Protein AF-A0AAD7ZMG8-F1 (afdb_monomer_lite)

Foldseek 3Di:
DVVVVCVVCVVVVVVVVVPDDPCVPPPPDDDPVCNVVNPPPCPPPDDDD

pLDDT: mean 78.82, std 12.82, range [58.56, 96.75]

Structure (mmCIF, N/CA/C/O backbone):
data_AF-A0AAD7ZMG8-F1
#
_entry.id   AF-A0AAD7ZMG8-F1
#
loop_
_atom_site.group_PDB
_atom_site.id
_atom_site.type_symbol
_atom_site.label_atom_id
_atom_site.label_alt_id
_atom_site.label_comp_id
_atom_site.label_asym_id
_atom_s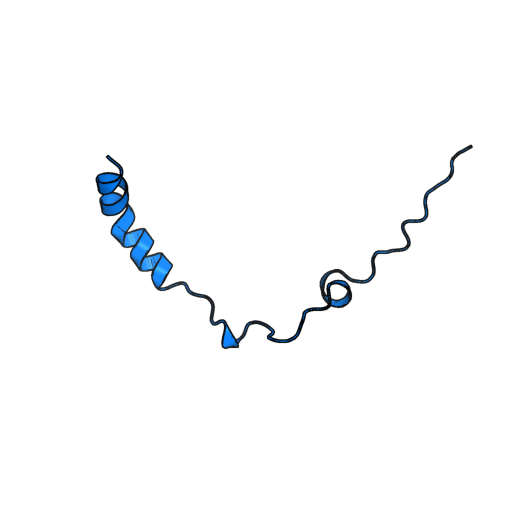ite.label_entity_id
_atom_site.label_seq_id
_atom_site.pdbx_PDB_ins_code
_atom_site.Cartn_x
_atom_site.Cartn_y
_atom_site.Cartn_z
_atom_site.occupancy
_atom_site.B_iso_or_equiv
_atom_site.auth_seq_id
_atom_site.auth_comp_id
_atom_site.auth_asym_id
_atom_site.auth_atom_id
_atom_site.pdbx_PDB_model_num
ATOM 1 N N . ARG A 1 1 ? -6.486 9.620 20.045 1.00 69.44 1 ARG A N 1
ATOM 2 C CA . ARG A 1 1 ? -6.367 8.189 20.436 1.00 69.44 1 ARG A CA 1
ATOM 3 C C . ARG A 1 1 ? -6.284 7.321 19.182 1.00 69.44 1 ARG A C 1
ATOM 5 O O . ARG A 1 1 ? -7.294 7.126 18.520 1.00 69.44 1 ARG A O 1
ATOM 12 N N . TRP A 1 2 ? -5.090 6.853 18.828 1.00 90.31 2 TRP A N 1
ATOM 13 C CA . TRP A 1 2 ? -4.840 5.982 17.668 1.00 90.31 2 TRP A CA 1
ATOM 14 C C . TRP A 1 2 ? -5.344 4.546 17.897 1.00 90.31 2 TRP A C 1
ATOM 16 O O . TRP A 1 2 ? -5.840 3.908 16.978 1.00 90.31 2 TRP A O 1
ATOM 26 N N . GLU A 1 3 ? -5.321 4.092 19.150 1.00 93.31 3 GLU A N 1
ATOM 27 C CA . GLU A 1 3 ? -5.760 2.756 19.565 1.00 93.31 3 GLU A CA 1
ATOM 28 C C . GLU A 1 3 ? -7.219 2.453 19.186 1.00 93.31 3 GLU A C 1
ATOM 30 O O . GLU A 1 3 ? -7.533 1.352 18.745 1.00 93.31 3 GLU A O 1
ATOM 35 N N . LYS A 1 4 ? -8.114 3.446 19.294 1.00 95.25 4 LYS A N 1
ATOM 36 C CA . LYS A 1 4 ? -9.520 3.287 18.894 1.00 95.25 4 LYS A CA 1
ATOM 37 C C . LYS A 1 4 ? -9.640 3.021 17.390 1.00 95.25 4 LYS A C 1
ATOM 39 O O . LYS A 1 4 ? -10.312 2.080 16.999 1.00 95.25 4 LYS A O 1
ATOM 44 N N . LYS A 1 5 ? -8.899 3.770 16.563 1.00 93.81 5 LYS A N 1
ATOM 45 C CA . LYS A 1 5 ? -8.878 3.560 15.107 1.00 93.81 5 LYS A CA 1
ATOM 46 C C . LYS A 1 5 ? -8.398 2.153 14.747 1.00 93.81 5 LYS A C 1
ATOM 48 O O . LYS A 1 5 ? -8.933 1.563 13.820 1.00 93.81 5 LYS A O 1
ATOM 53 N N . LEU A 1 6 ? -7.427 1.603 15.479 1.00 93.81 6 LEU A N 1
ATOM 54 C CA . LEU A 1 6 ? -6.983 0.222 15.267 1.00 93.81 6 LEU A CA 1
ATOM 55 C C . LEU A 1 6 ? -8.062 -0.801 15.613 1.00 93.81 6 LEU A C 1
ATOM 57 O O . LEU A 1 6 ? -8.265 -1.732 14.841 1.00 93.81 6 LEU A O 1
ATOM 61 N N . LYS A 1 7 ? -8.756 -0.632 16.744 1.00 95.62 7 LYS A N 1
ATOM 62 C CA . LYS A 1 7 ? -9.841 -1.539 17.147 1.00 95.62 7 LYS A CA 1
ATOM 63 C C . LYS A 1 7 ? -11.001 -1.492 16.153 1.00 95.62 7 LYS A C 1
ATOM 65 O O . LYS A 1 7 ? -11.450 -2.545 15.717 1.00 95.62 7 LYS A O 1
ATOM 70 N N . ASP A 1 8 ? -11.390 -0.293 15.725 1.00 96.75 8 ASP A N 1
ATOM 71 C CA . ASP A 1 8 ? -12.478 -0.082 14.764 1.00 96.75 8 ASP A CA 1
ATOM 72 C C . ASP A 1 8 ? -12.157 -0.685 13.377 1.00 96.75 8 ASP A C 1
ATOM 74 O O . ASP A 1 8 ? -13.059 -1.118 12.669 1.00 96.75 8 ASP A O 1
ATOM 78 N N . ASN A 1 9 ? -10.875 -0.757 12.991 1.00 95.06 9 ASN A N 1
ATOM 79 C CA . ASN A 1 9 ? -10.430 -1.303 11.698 1.00 95.06 9 ASN A CA 1
ATOM 80 C C . ASN A 1 9 ? -9.825 -2.714 11.799 1.00 95.06 9 ASN A C 1
ATOM 82 O O . ASN A 1 9 ? -9.257 -3.207 10.823 1.00 95.06 9 ASN A O 1
ATOM 86 N N . ARG A 1 10 ? -9.913 -3.375 12.961 1.00 94.38 10 ARG A N 1
ATOM 87 C CA . ARG A 1 10 ? -9.226 -4.649 13.227 1.00 94.38 10 ARG A CA 1
ATOM 88 C C . ARG A 1 10 ? -9.580 -5.721 12.202 1.00 94.38 10 ARG A C 1
ATOM 90 O O . ARG A 1 10 ? -8.686 -6.366 11.662 1.00 94.38 10 ARG A O 1
ATOM 97 N N . ASP A 1 11 ? -10.863 -5.894 11.915 1.00 95.56 11 ASP A N 1
ATOM 98 C CA . ASP A 1 11 ? -11.322 -6.968 11.033 1.00 95.56 11 ASP A CA 1
ATOM 99 C C . ASP A 1 11 ? -10.944 -6.710 9.568 1.00 95.56 11 ASP A C 1
ATOM 101 O O . ASP A 1 11 ? -10.585 -7.642 8.849 1.00 95.56 11 ASP A O 1
ATOM 105 N N . TRP A 1 12 ? -10.913 -5.440 9.149 1.00 94.44 12 TRP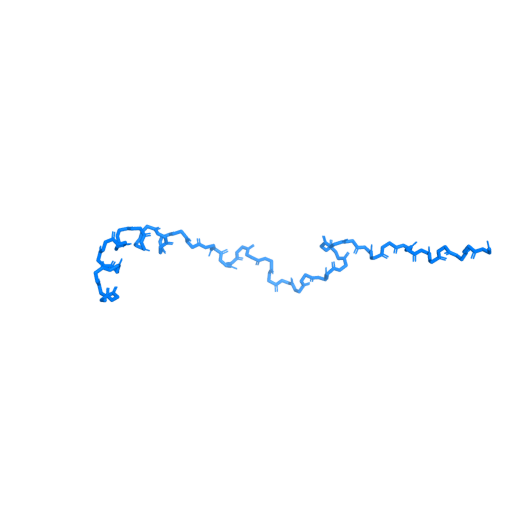 A N 1
ATOM 106 C CA . TRP A 1 12 ? -10.390 -5.037 7.841 1.00 94.44 12 TRP A CA 1
ATOM 107 C C . TRP A 1 12 ? -8.878 -5.276 7.723 1.00 94.44 12 TRP A C 1
ATOM 109 O O . TRP A 1 12 ? -8.392 -5.745 6.697 1.00 94.44 12 TRP A O 1
ATOM 119 N N . LEU A 1 13 ? -8.115 -5.002 8.785 1.00 94.62 13 LEU A N 1
ATOM 120 C CA . LEU A 1 13 ? -6.677 -5.278 8.805 1.00 94.62 13 LEU A CA 1
ATOM 121 C C . LEU A 1 13 ? -6.397 -6.785 8.728 1.00 94.62 13 LEU A C 1
ATOM 123 O O . LEU A 1 13 ? -5.521 -7.204 7.974 1.00 94.62 13 LEU A O 1
ATOM 127 N N . LEU A 1 14 ? -7.171 -7.600 9.452 1.00 94.88 14 LEU A N 1
ATOM 128 C CA . LEU A 1 14 ? -7.060 -9.061 9.419 1.00 94.88 14 LEU A CA 1
ATOM 129 C C . LEU A 1 14 ? -7.480 -9.658 8.072 1.00 94.88 14 LEU A C 1
ATOM 131 O O . LEU A 1 14 ? -6.887 -10.641 7.631 1.00 94.88 14 LEU A O 1
ATOM 135 N N . SER A 1 15 ? -8.486 -9.096 7.398 1.00 94.25 15 SER A N 1
ATOM 136 C CA . SER A 1 15 ? -8.869 -9.556 6.058 1.00 94.25 15 SER A CA 1
ATOM 137 C C . SER A 1 15 ? -7.800 -9.207 5.021 1.00 94.25 15 SER A C 1
ATOM 139 O O . SER A 1 15 ? -7.452 -10.049 4.193 1.00 94.25 15 SER A O 1
ATOM 141 N N . ARG A 1 16 ? -7.206 -8.013 5.116 1.00 91.44 16 ARG A N 1
ATOM 142 C CA . ARG A 1 16 ? -6.106 -7.572 4.251 1.00 91.44 16 ARG A CA 1
ATOM 143 C C . ARG A 1 16 ? -4.844 -8.410 4.435 1.00 91.44 16 ARG A C 1
ATOM 145 O O . ARG A 1 16 ? -4.152 -8.686 3.464 1.00 91.44 16 ARG A O 1
ATOM 152 N N . GLU A 1 17 ? -4.563 -8.853 5.657 1.00 90.06 17 GLU A N 1
ATOM 153 C CA . GLU A 1 17 ? -3.411 -9.709 5.962 1.00 90.06 17 GLU A CA 1
ATOM 154 C C . GLU A 1 17 ? -3.479 -11.072 5.253 1.00 90.06 17 GLU A C 1
ATOM 156 O O . GLU A 1 17 ? -2.444 -11.653 4.931 1.00 90.06 17 GLU A O 1
ATOM 161 N N . LYS A 1 18 ? -4.686 -11.544 4.927 1.00 89.94 18 LYS A N 1
ATOM 162 C CA . LYS A 1 18 ? -4.906 -12.762 4.131 1.00 89.94 18 LYS A CA 1
ATOM 163 C C . LYS A 1 18 ? -4.771 -12.528 2.624 1.00 89.94 18 LYS A C 1
ATOM 165 O O . LYS A 1 18 ? -4.557 -13.480 1.881 1.00 89.94 18 LYS A O 1
ATOM 170 N N . MET A 1 19 ? -4.882 -11.282 2.165 1.00 87.31 19 MET A N 1
ATOM 171 C CA . MET A 1 19 ? -4.738 -10.888 0.761 1.00 87.31 19 MET A CA 1
ATOM 172 C C . MET A 1 19 ? -3.284 -10.507 0.461 1.00 87.31 19 MET A C 1
ATOM 174 O O . MET A 1 19 ? -2.965 -9.341 0.227 1.00 87.31 19 MET A O 1
ATOM 178 N N . LYS A 1 20 ? -2.387 -11.494 0.505 1.00 85.44 20 LYS A N 1
ATOM 179 C CA . LYS A 1 20 ? -0.977 -11.321 0.126 1.00 85.44 20 LYS A CA 1
ATOM 180 C C . LYS A 1 20 ? -0.745 -11.833 -1.292 1.00 85.44 20 LYS A C 1
ATOM 182 O O . LYS A 1 20 ? -1.390 -12.784 -1.732 1.00 85.44 20 LYS A O 1
ATOM 187 N N . THR A 1 21 ? 0.191 -11.205 -1.991 1.00 84.94 21 THR A N 1
ATOM 188 C CA . THR A 1 21 ? 0.666 -11.684 -3.289 1.00 84.94 21 THR A CA 1
ATOM 189 C C . THR A 1 21 ? 1.581 -12.883 -3.076 1.00 84.94 21 THR A C 1
ATOM 191 O O . THR A 1 21 ? 2.430 -12.881 -2.186 1.00 84.94 21 THR A O 1
ATOM 194 N N . ASP A 1 22 ? 1.409 -13.912 -3.898 1.00 86.25 22 ASP A N 1
ATOM 195 C CA . ASP A 1 22 ? 2.355 -15.017 -3.981 1.00 86.25 22 ASP A CA 1
ATOM 196 C C . ASP A 1 22 ? 3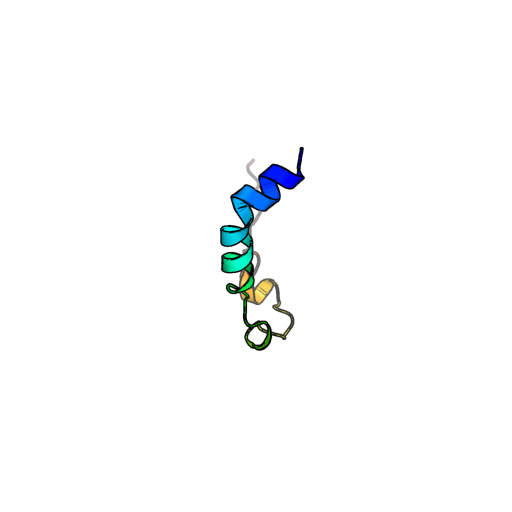.627 -14.537 -4.693 1.00 86.25 22 ASP A C 1
ATOM 198 O O . ASP A 1 22 ? 3.710 -14.516 -5.923 1.00 86.25 22 ASP A O 1
ATOM 202 N N . GLU A 1 23 ? 4.610 -14.108 -3.903 1.00 82.81 23 GLU A N 1
ATOM 203 C CA . GLU A 1 23 ? 5.881 -13.568 -4.396 1.00 82.81 23 GLU A CA 1
ATOM 204 C C . GLU A 1 23 ? 6.697 -14.585 -5.208 1.00 82.81 23 GLU A C 1
ATOM 206 O O . GLU A 1 23 ? 7.555 -14.179 -5.986 1.00 82.81 23 GLU A O 1
ATOM 211 N N . SER A 1 24 ? 6.415 -15.892 -5.106 1.00 81.81 24 SER A N 1
ATOM 212 C CA . SER A 1 24 ? 7.082 -16.906 -5.939 1.00 81.81 24 SER A CA 1
ATOM 213 C C . SER A 1 24 ? 6.685 -16.815 -7.416 1.00 81.81 24 SER A C 1
ATOM 215 O O . SER A 1 24 ? 7.449 -17.210 -8.295 1.00 81.81 24 SER A O 1
ATOM 217 N N . LYS A 1 25 ? 5.499 -16.256 -7.693 1.00 79.62 25 LYS A N 1
ATOM 218 C CA . LYS A 1 25 ? 4.990 -15.998 -9.047 1.00 79.62 25 LYS A CA 1
ATOM 219 C C . LYS A 1 25 ? 5.413 -14.641 -9.586 1.00 79.62 25 LYS A C 1
ATOM 221 O O . LYS A 1 25 ? 5.183 -14.357 -10.761 1.00 79.62 25 LYS A O 1
ATOM 226 N N . ARG A 1 26 ? 6.001 -13.784 -8.747 1.00 80.00 26 ARG A N 1
ATOM 227 C CA . ARG A 1 26 ? 6.590 -12.539 -9.222 1.00 80.00 26 ARG A CA 1
ATOM 228 C C . ARG A 1 26 ? 7.776 -12.911 -10.103 1.00 80.00 26 ARG A C 1
ATOM 230 O O . ARG A 1 26 ? 8.614 -13.713 -9.701 1.00 80.00 26 ARG A O 1
ATOM 237 N N . THR A 1 27 ? 7.846 -12.348 -11.307 1.00 75.75 27 THR A N 1
ATOM 238 C CA . THR A 1 27 ? 8.968 -12.579 -12.220 1.00 75.75 27 THR A CA 1
ATOM 239 C C . THR A 1 27 ? 10.266 -12.209 -11.499 1.00 75.75 27 THR A C 1
ATOM 241 O O . THR A 1 27 ? 10.544 -11.036 -11.261 1.00 75.75 27 THR A O 1
ATOM 244 N N . ASN A 1 28 ? 11.032 -13.223 -11.087 1.00 63.50 28 ASN A N 1
ATOM 245 C CA . ASN A 1 28 ? 12.259 -13.076 -10.294 1.00 63.50 28 ASN A CA 1
ATOM 246 C C . ASN A 1 28 ? 13.454 -12.602 -11.142 1.00 63.50 28 ASN A C 1
ATOM 248 O O . ASN A 1 28 ? 14.559 -12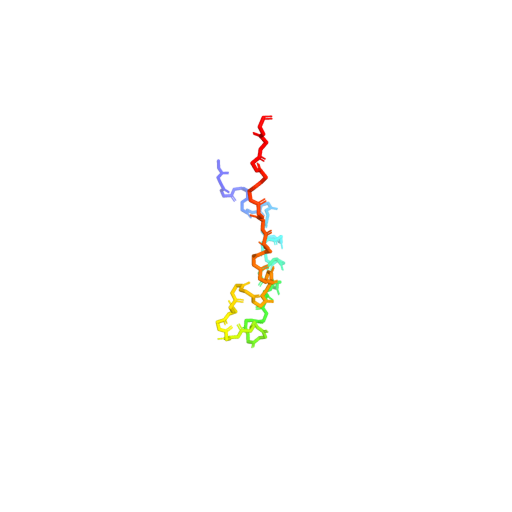.412 -10.645 1.00 63.50 28 ASN A O 1
ATOM 252 N N . ASN A 1 29 ? 13.228 -12.418 -12.439 1.00 58.56 29 ASN A N 1
ATOM 253 C CA . ASN A 1 29 ? 14.226 -11.956 -13.381 1.00 58.56 29 ASN A CA 1
ATOM 254 C C . ASN A 1 29 ? 14.052 -10.455 -13.553 1.00 58.56 29 ASN A C 1
ATOM 256 O O . ASN A 1 29 ? 12.932 -9.989 -13.763 1.00 58.56 29 ASN A O 1
ATOM 260 N N . SER A 1 30 ? 15.161 -9.724 -13.417 1.00 60.81 30 SER A N 1
ATOM 261 C CA . SER A 1 30 ? 15.268 -8.285 -13.647 1.00 60.81 30 SER A CA 1
ATOM 262 C C . SER A 1 30 ? 14.424 -7.903 -14.849 1.00 60.81 30 SER A C 1
ATOM 264 O O . SER A 1 30 ? 14.781 -8.222 -15.986 1.00 60.81 30 SER A O 1
ATOM 266 N N . VAL A 1 31 ? 13.278 -7.277 -14.601 1.00 63.50 31 VAL A N 1
ATOM 267 C CA . VAL A 1 31 ? 12.446 -6.887 -15.718 1.00 63.50 31 VAL A CA 1
ATOM 268 C C . VAL A 1 31 ? 13.155 -5.714 -16.363 1.00 63.50 31 VAL A C 1
ATOM 270 O O . VAL A 1 31 ? 13.242 -4.636 -15.773 1.00 63.50 31 VAL A O 1
ATOM 273 N N . ASN A 1 32 ? 13.763 -5.953 -17.524 1.00 64.19 32 ASN A N 1
ATOM 274 C CA . ASN A 1 32 ? 14.362 -4.878 -18.289 1.00 64.19 32 ASN A CA 1
ATOM 275 C C . ASN A 1 32 ? 13.236 -3.886 -18.564 1.00 64.19 32 ASN A C 1
ATOM 277 O O . ASN A 1 32 ? 12.218 -4.247 -19.152 1.00 64.19 32 ASN A O 1
ATOM 281 N N . ALA A 1 33 ? 13.391 -2.646 -18.099 1.00 65.56 33 ALA A N 1
ATOM 282 C CA . ALA A 1 33 ? 12.366 -1.619 -18.263 1.00 65.56 33 ALA A CA 1
ATOM 283 C C . ALA A 1 33 ? 11.960 -1.472 -19.744 1.00 65.56 33 ALA A C 1
ATOM 285 O O . ALA A 1 33 ? 10.793 -1.250 -20.041 1.00 65.56 33 ALA A O 1
ATOM 286 N N . SER A 1 34 ? 12.899 -1.713 -20.663 1.00 66.56 34 SER A N 1
ATOM 287 C CA . SER A 1 34 ? 12.688 -1.741 -22.114 1.00 66.56 34 SER A CA 1
ATOM 288 C C . SER A 1 34 ? 11.766 -2.864 -22.614 1.00 66.56 34 SER A C 1
ATOM 290 O O . SER A 1 34 ? 11.163 -2.720 -23.670 1.00 66.56 34 SER A O 1
ATOM 292 N N . GLU A 1 35 ? 11.645 -3.979 -21.890 1.00 64.38 35 GLU A N 1
ATOM 293 C CA . GLU A 1 35 ? 10.701 -5.064 -22.202 1.00 64.38 35 GLU A CA 1
ATOM 294 C C . GLU A 1 35 ? 9.300 -4.755 -21.648 1.00 64.38 35 GLU A C 1
ATOM 296 O O . GLU A 1 35 ? 8.301 -5.043 -22.299 1.00 64.38 35 GLU A O 1
ATOM 301 N N . LEU A 1 36 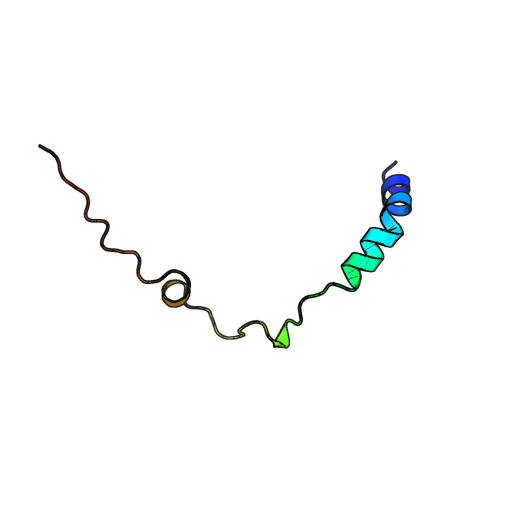? 9.217 -4.101 -20.480 1.00 68.69 36 LEU A N 1
ATOM 302 C CA . LEU A 1 36 ? 7.942 -3.706 -19.860 1.00 68.69 36 LEU A CA 1
ATOM 303 C C . LEU A 1 36 ? 7.269 -2.518 -20.535 1.00 68.69 36 LEU A C 1
ATOM 305 O O . LEU A 1 36 ? 6.053 -2.508 -20.706 1.00 68.69 36 LEU A O 1
ATOM 309 N N . PHE A 1 37 ? 8.052 -1.491 -20.842 1.00 72.25 37 PHE A N 1
ATOM 310 C CA . PHE A 1 37 ? 7.556 -0.209 -21.336 1.00 72.25 37 PHE A CA 1
ATOM 311 C C . PHE A 1 37 ? 7.808 -0.033 -22.837 1.00 72.25 37 PHE A C 1
ATOM 313 O O . PHE A 1 37 ? 7.435 0.990 -23.408 1.00 72.25 37 PHE A O 1
ATOM 320 N N . GLY A 1 38 ? 8.404 -1.042 -23.483 1.00 67.50 38 GLY A N 1
ATOM 321 C CA . GLY A 1 38 ? 8.901 -0.942 -24.847 1.00 67.50 38 GLY A CA 1
ATOM 322 C C . GLY A 1 38 ? 10.147 -0.059 -24.936 1.00 67.50 38 GLY A C 1
ATOM 323 O O . GLY A 1 38 ? 10.636 0.498 -23.951 1.00 67.50 38 GLY A O 1
ATOM 324 N N . PHE A 1 39 ? 10.687 0.066 -26.145 1.00 67.88 39 PHE A N 1
ATOM 325 C CA . PHE A 1 39 ? 11.719 1.061 -26.418 1.00 67.88 39 PHE A CA 1
ATOM 326 C C . PHE A 1 39 ? 11.124 2.461 -26.241 1.00 67.88 39 PHE A C 1
ATOM 328 O O . PHE A 1 39 ? 10.026 2.728 -26.735 1.00 67.88 39 PHE A O 1
ATOM 335 N N . GLU A 1 40 ? 11.859 3.359 -25.582 1.00 65.50 40 GLU A N 1
ATOM 336 C CA . GLU A 1 40 ? 11.567 4.790 -25.615 1.00 65.50 40 GLU A CA 1
ATOM 337 C C . GLU A 1 40 ? 11.530 5.193 -27.094 1.00 65.50 40 GLU A C 1
ATOM 339 O O . GLU A 1 40 ? 12.536 5.106 -27.804 1.00 65.50 40 GLU A O 1
ATOM 344 N N . GLY A 1 41 ? 10.327 5.468 -27.609 1.00 64.94 41 GLY A N 1
ATOM 345 C CA . GLY A 1 41 ? 10.123 5.747 -29.025 1.00 64.94 41 GLY A CA 1
ATOM 346 C C . GLY A 1 41 ? 11.031 6.885 -29.485 1.00 64.94 41 GLY A C 1
ATOM 347 O O . GLY A 1 41 ? 11.498 7.688 -28.679 1.00 64.94 41 GLY A O 1
ATOM 348 N N . SER A 1 42 ? 11.277 6.992 -30.792 1.00 64.69 42 SER A N 1
ATOM 349 C CA . SER A 1 42 ? 12.071 8.091 -31.343 1.00 64.69 42 SER A CA 1
ATOM 350 C C . SER A 1 42 ? 11.294 9.408 -31.249 1.00 64.69 42 SER A C 1
ATOM 352 O O . SER A 1 42 ? 10.800 9.913 -32.260 1.00 64.69 42 SER A O 1
ATOM 354 N N . PHE A 1 43 ? 11.142 9.962 -30.048 1.00 63.34 43 PHE A N 1
ATOM 355 C CA . PHE A 1 43 ? 10.609 11.297 -29.849 1.00 63.34 43 PHE A CA 1
ATOM 356 C C . PHE A 1 43 ? 11.627 12.274 -30.437 1.00 63.34 43 PHE A C 1
ATOM 358 O O . PHE A 1 43 ? 12.540 12.765 -29.775 1.00 63.34 43 PHE A O 1
ATOM 365 N N . ARG A 1 44 ? 11.545 12.470 -31.754 1.00 68.44 44 ARG A N 1
ATOM 366 C CA . ARG A 1 44 ? 12.390 13.408 -32.474 1.00 68.44 44 ARG A CA 1
ATOM 367 C C . ARG A 1 44 ? 11.894 14.791 -32.099 1.00 68.44 44 ARG A C 1
ATOM 369 O O . ARG A 1 44 ? 10.744 15.131 -32.366 1.00 68.44 44 ARG A O 1
ATOM 376 N N . LYS A 1 45 ? 12.768 15.573 -31.469 1.00 68.62 45 LYS A N 1
ATOM 377 C CA . LYS A 1 45 ? 12.538 16.991 -31.208 1.00 68.62 45 LYS A CA 1
ATOM 378 C C . LYS A 1 45 ? 12.180 17.670 -32.536 1.00 68.62 45 LYS A C 1
ATOM 380 O O . LYS A 1 45 ? 13.009 17.708 -33.441 1.00 68.62 45 LYS A O 1
ATOM 385 N N . LEU A 1 46 ? 10.944 18.155 -32.658 1.00 75.38 46 LEU A N 1
ATOM 386 C CA . LEU A 1 46 ? 10.512 18.967 -33.791 1.00 75.38 46 LEU A CA 1
ATOM 387 C C . LEU A 1 46 ? 11.164 20.345 -33.636 1.00 75.38 46 LEU A C 1
ATOM 389 O O . LEU A 1 46 ? 10.814 21.093 -32.724 1.00 75.38 46 LEU A O 1
ATOM 393 N N . THR A 1 47 ? 12.146 20.660 -34.477 1.0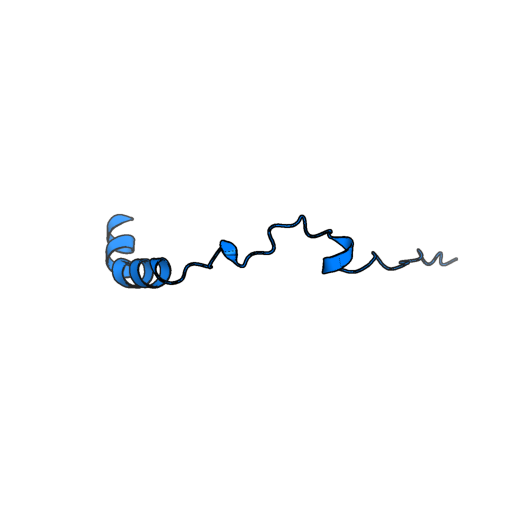0 69.19 47 THR A N 1
ATOM 394 C CA . THR A 1 47 ? 12.665 22.026 -34.585 1.00 69.19 47 THR A CA 1
ATOM 395 C C . THR A 1 47 ? 11.701 22.796 -35.477 1.00 69.19 47 THR A C 1
ATOM 397 O O . THR A 1 47 ? 11.568 22.466 -36.653 1.00 69.19 47 THR A O 1
ATOM 400 N N . VAL A 1 48 ? 10.986 23.756 -34.902 1.00 71.69 48 VAL A N 1
ATOM 401 C CA . VAL A 1 48 ? 10.141 24.693 -35.649 1.00 71.69 48 VAL A CA 1
ATOM 402 C C . VAL A 1 48 ? 10.960 25.969 -35.841 1.00 71.69 48 VAL A C 1
ATOM 404 O O . VAL A 1 48 ? 11.538 26.442 -34.861 1.00 71.69 48 VAL A O 1
ATOM 407 N N . ASP A 1 49 ? 11.056 26.441 -37.086 1.00 60.12 49 ASP A N 1
ATOM 408 C CA . ASP A 1 49 ? 11.612 27.755 -37.456 1.00 60.12 49 ASP A CA 1
ATOM 409 C C . ASP A 1 49 ? 10.562 28.856 -37.238 1.00 60.12 49 ASP A C 1
ATOM 411 O O . ASP A 1 49 ? 9.375 28.593 -37.557 1.00 60.12 49 ASP A O 1
#

Secondary structure (DSSP, 8-state):
-HHHHHHHTHHHHHHHHH----GGGS--S---HHHHS-S----------

Organism: Diploptera punctata (NCBI:txid6984)

Sequence (49 aa):
RWEKKLKDNRDWLLSREKMKTDESKRTNNSVNASELFGFEGSFRKLTVD

Radius of gyration: 22.84 Å; chains: 1; bounding box: 28×45×58 Å